Protein AF-A0A381U8P1-F1 (afdb_monomer_lite)

Radius of gyration: 13.52 Å; chains: 1; bounding box: 27×31×30 Å

Foldseek 3Di:
DLDDDVQNLVQLLCLVVDDDAAEAEDEAQQLCCVVPVDGGPDGPVRVQVVQCPRPSHRHYHYDHDNACLVVCLVVLDQEDEDEPVCVVPDHPNVVSCVVSVHHYYYDHTD

Organism: NCBI:txid408172

Sequence (110 aa):
FDNISAGHLKFLDQLKTLKGFNVVGINSDNSIDEQKGALPLLNERERALLLSAVEAVDRVVIFNELDAGSMIRRIRPQIVVKGERFLNKQLPEKKAIEETGAKLEFFLEY

Secondary structure (DSSP, 8-state):
--S--HHHHHHHHGGGGS-S--EEEEE-HHHHHHHHSS--SS-HHHHHHHHHTSTT-SEEEEE-SSSTHHHHHHH--SEEEEEGGGTTSPPTTHHHHHHHTPEEEEE---

pLDDT: mean 93.71, std 4.7, range [71.19, 97.56]

InterPro domains:
  IPR004821 Cytidyltransferase-like domain [PF01467] (1-93)
  IPR004821 Cytidyltransferase-like domain [TIGR00125] (1-59)
  IPR014729 Rossmann-like alpha/beta/alpha sandwich fold [G3DSA:3.40.50.620] (1-108)
  IPR050385 Archaeal FAD synthase [PTHR43793] (1-104)

Structure (mmCIF, N/CA/C/O backbone):
data_AF-A0A381U8P1-F1
#
_entry.id   AF-A0A381U8P1-F1
#
loop_
_atom_site.group_PDB
_atom_site.id
_atom_site.type_symbol
_atom_site.label_atom_id
_atom_site.label_alt_id
_atom_site.label_comp_id
_atom_site.label_asym_id
_atom_site.label_entity_id
_atom_site.label_seq_id
_atom_site.pdbx_PDB_ins_code
_atom_site.Cartn_x
_atom_site.Cartn_y
_atom_site.Cartn_z
_atom_site.occupancy
_atom_site.B_iso_or_equiv
_atom_site.auth_seq_id
_atom_site.auth_comp_id
_atom_site.auth_asym_id
_atom_site.auth_atom_id
_atom_site.pdbx_PDB_model_num
ATOM 1 N N . PHE A 1 1 ? 6.729 -3.322 -5.277 1.00 77.56 1 PHE A N 1
ATOM 2 C CA . PHE A 1 1 ? 6.719 -4.730 -4.825 1.00 77.56 1 PHE A CA 1
ATOM 3 C C . PHE A 1 1 ? 7.406 -5.576 -5.893 1.00 77.56 1 PHE A C 1
ATOM 5 O O . PHE A 1 1 ? 6.833 -6.530 -6.396 1.00 77.56 1 PHE A O 1
ATOM 12 N N . ASP A 1 2 ? 8.617 -5.186 -6.292 1.00 71.19 2 ASP A N 1
ATOM 13 C CA . ASP A 1 2 ? 9.210 -5.687 -7.546 1.00 71.19 2 ASP A CA 1
ATOM 14 C C . ASP A 1 2 ? 10.045 -6.941 -7.279 1.00 71.19 2 ASP A C 1
ATOM 16 O O . ASP A 1 2 ? 10.195 -7.792 -8.144 1.00 71.19 2 ASP A O 1
ATOM 20 N N . ASN A 1 3 ? 10.510 -7.072 -6.034 1.00 77.88 3 ASN A N 1
ATOM 21 C CA . ASN A 1 3 ? 11.027 -8.294 -5.448 1.00 77.88 3 ASN A CA 1
ATOM 22 C C . ASN A 1 3 ? 10.233 -8.573 -4.163 1.00 77.88 3 ASN A C 1
ATOM 24 O O . ASN A 1 3 ? 10.537 -8.018 -3.104 1.00 77.88 3 ASN A O 1
ATOM 28 N N . ILE A 1 4 ? 9.149 -9.344 -4.275 1.00 82.44 4 ILE A N 1
ATOM 29 C CA . ILE A 1 4 ? 8.324 -9.705 -3.118 1.00 82.44 4 ILE A CA 1
ATOM 30 C C . ILE A 1 4 ? 9.142 -10.630 -2.218 1.00 82.44 4 ILE A C 1
ATOM 32 O O . ILE A 1 4 ? 9.692 -11.635 -2.652 1.00 82.44 4 ILE A O 1
ATOM 36 N N . SER A 1 5 ? 9.211 -10.272 -0.942 1.00 87.94 5 SER A N 1
ATOM 37 C CA . SER A 1 5 ? 9.987 -10.970 0.080 1.00 87.94 5 SER A CA 1
ATOM 38 C C . SER A 1 5 ? 9.107 -11.241 1.294 1.00 87.94 5 SER A C 1
ATOM 40 O O . SER A 1 5 ? 8.034 -10.651 1.437 1.00 87.94 5 SER A O 1
ATOM 42 N N . ALA A 1 6 ? 9.580 -12.080 2.217 1.00 89.38 6 ALA A N 1
ATOM 43 C CA . ALA A 1 6 ? 8.880 -12.326 3.477 1.00 89.38 6 ALA A CA 1
ATOM 44 C C . ALA A 1 6 ? 8.589 -11.032 4.263 1.00 89.38 6 ALA A C 1
ATOM 46 O O . ALA A 1 6 ? 7.580 -10.963 4.959 1.00 89.38 6 ALA A O 1
ATOM 47 N N . GLY A 1 7 ? 9.427 -9.997 4.124 1.00 90.12 7 GLY A N 1
ATOM 48 C CA . GLY A 1 7 ? 9.199 -8.705 4.770 1.00 90.12 7 GLY A CA 1
ATOM 49 C C . GLY A 1 7 ? 7.952 -7.987 4.249 1.00 90.12 7 GLY A C 1
ATOM 50 O O . GLY A 1 7 ? 7.135 -7.509 5.033 1.00 90.12 7 GLY A O 1
ATOM 51 N N . HIS A 1 8 ? 7.724 -8.031 2.933 1.00 91.12 8 HIS A N 1
ATOM 52 C CA . HIS A 1 8 ? 6.501 -7.512 2.315 1.00 91.12 8 HIS A CA 1
ATOM 53 C C . HIS A 1 8 ? 5.251 -8.266 2.783 1.00 91.12 8 HIS A C 1
ATOM 55 O O . HIS A 1 8 ? 4.215 -7.649 3.017 1.00 91.12 8 HIS A O 1
ATOM 61 N N . LEU A 1 9 ? 5.347 -9.589 2.943 1.00 91.19 9 LEU A N 1
ATOM 62 C CA . LEU A 1 9 ? 4.228 -10.399 3.426 1.00 91.19 9 LEU A CA 1
ATOM 63 C C . LEU A 1 9 ? 3.891 -10.067 4.882 1.00 91.19 9 LEU A C 1
ATOM 65 O O . LEU A 1 9 ? 2.727 -9.854 5.196 1.00 91.19 9 LEU A O 1
ATOM 69 N N . LYS A 1 10 ? 4.902 -9.936 5.752 1.00 92.12 10 LYS A N 1
ATOM 70 C CA . LYS A 1 10 ? 4.712 -9.499 7.146 1.00 92.12 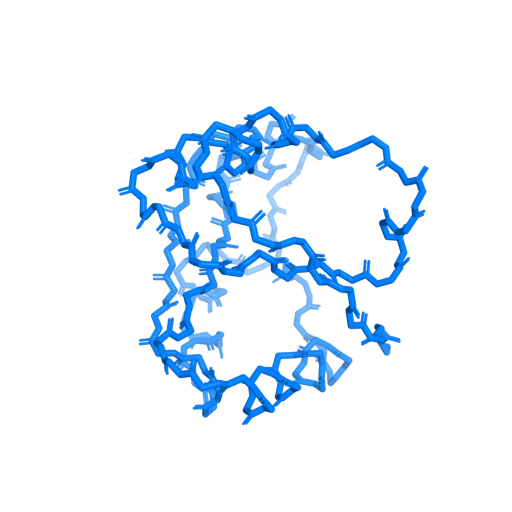10 LYS A CA 1
ATOM 71 C C . LYS A 1 10 ? 4.151 -8.081 7.242 1.00 92.12 10 LYS A C 1
ATOM 73 O O . LYS A 1 10 ? 3.336 -7.801 8.115 1.00 92.12 10 LYS A O 1
ATOM 78 N N . PHE A 1 11 ? 4.570 -7.185 6.350 1.00 94.12 11 PHE A N 1
ATOM 79 C CA . PHE A 1 11 ? 4.002 -5.843 6.257 1.00 94.12 11 PHE A CA 1
ATOM 80 C C . PHE A 1 11 ? 2.503 -5.889 5.924 1.00 94.12 11 PHE A C 1
ATOM 82 O O . PHE A 1 11 ? 1.707 -5.245 6.599 1.00 94.12 11 PHE A O 1
ATOM 89 N N . LEU A 1 12 ? 2.106 -6.683 4.927 1.00 94.50 12 LEU A N 1
ATOM 90 C CA . LEU A 1 12 ? 0.702 -6.797 4.524 1.00 94.50 12 LEU A CA 1
ATOM 91 C C . LEU A 1 12 ? -0.156 -7.561 5.533 1.00 94.50 12 LEU A C 1
ATOM 93 O O . LEU A 1 12 ? -1.315 -7.209 5.712 1.00 94.50 12 LEU A O 1
ATOM 97 N N . ASP A 1 13 ? 0.390 -8.562 6.224 1.00 94.06 13 ASP A N 1
ATOM 98 C CA . ASP A 1 13 ? -0.351 -9.334 7.231 1.00 94.06 13 ASP A CA 1
ATOM 99 C C . ASP A 1 13 ? -0.829 -8.458 8.404 1.00 94.06 13 ASP A C 1
ATOM 101 O O . ASP A 1 13 ? -1.909 -8.685 8.951 1.00 94.06 13 ASP A O 1
ATOM 105 N N . GLN A 1 14 ? -0.106 -7.372 8.714 1.00 95.44 14 GLN A N 1
ATOM 106 C CA . GLN A 1 14 ? -0.534 -6.369 9.699 1.00 95.44 14 GLN A CA 1
ATOM 107 C C . GLN A 1 14 ? -1.867 -5.695 9.330 1.00 95.44 14 GLN A C 1
ATOM 109 O O . GLN A 1 14 ? -2.558 -5.206 10.223 1.00 95.44 14 GLN A O 1
ATOM 114 N N . LEU A 1 15 ? -2.298 -5.718 8.060 1.00 95.12 15 LEU A N 1
ATOM 115 C CA . LEU A 1 15 ? -3.616 -5.210 7.655 1.00 95.12 15 LEU A CA 1
ATOM 116 C C . LEU A 1 15 ? -4.774 -5.980 8.314 1.00 95.12 15 LEU A C 1
ATOM 118 O O . LEU A 1 15 ? -5.854 -5.417 8.456 1.00 95.12 15 LEU A O 1
ATOM 122 N N . LYS A 1 16 ? -4.557 -7.213 8.803 1.00 93.75 16 LYS A N 1
ATOM 123 C CA . LYS A 1 16 ? -5.554 -7.967 9.595 1.00 93.75 16 LYS A CA 1
ATOM 124 C C . LYS A 1 16 ? -5.893 -7.309 10.934 1.00 93.75 16 LYS A C 1
ATOM 126 O O . LYS A 1 16 ? -6.906 -7.644 11.544 1.00 93.75 16 LYS A O 1
ATOM 131 N N . THR A 1 17 ? -5.049 -6.396 11.414 1.00 94.31 17 THR A N 1
ATOM 132 C CA . THR A 1 17 ? -5.333 -5.607 12.622 1.00 94.31 17 THR A CA 1
ATOM 133 C C . THR A 1 17 ? -6.376 -4.518 12.363 1.00 94.31 17 THR A C 1
ATOM 135 O O . THR A 1 17 ? -7.024 -4.046 13.300 1.00 94.31 17 THR A O 1
ATOM 138 N N . LEU A 1 18 ? -6.584 -4.157 11.093 1.00 93.06 18 LEU A N 1
ATOM 139 C CA . LEU A 1 18 ? -7.606 -3.219 10.659 1.00 93.06 18 LEU A CA 1
ATOM 140 C C . LEU A 1 18 ? -8.903 -3.965 10.352 1.00 93.06 18 LEU A C 1
ATOM 142 O O . LEU A 1 18 ? -8.912 -5.071 9.816 1.00 93.06 18 LEU A O 1
ATOM 146 N N . LYS A 1 19 ? -10.032 -3.336 10.678 1.00 91.19 19 LYS A N 1
ATOM 147 C CA . LYS A 1 19 ? -11.352 -3.830 10.279 1.00 91.19 19 LYS A CA 1
ATOM 148 C C . LYS A 1 19 ? -11.751 -3.179 8.964 1.00 91.19 19 LYS A C 1
ATOM 150 O O . LYS A 1 19 ? -11.768 -1.953 8.882 1.00 91.19 19 LYS A O 1
ATOM 155 N N . GLY A 1 20 ? -12.159 -3.976 7.985 1.00 93.12 20 GLY A N 1
ATOM 156 C CA . GLY A 1 20 ? -12.715 -3.464 6.737 1.00 93.12 20 GLY A CA 1
ATOM 157 C C . GLY A 1 20 ? -12.274 -4.269 5.528 1.00 93.12 20 GLY A C 1
ATOM 158 O O . GLY A 1 20 ? -11.986 -5.453 5.645 1.00 93.12 20 GLY A O 1
ATOM 159 N N . PHE A 1 21 ? -12.275 -3.596 4.380 1.00 96.50 21 PHE A N 1
ATOM 160 C CA . PHE A 1 21 ? -11.882 -4.147 3.091 1.00 96.50 21 PHE A CA 1
ATOM 161 C C . PHE A 1 21 ? -10.545 -3.526 2.669 1.00 96.50 21 PHE A C 1
ATOM 163 O O . PHE A 1 21 ? -10.465 -2.325 2.391 1.00 96.50 21 PHE A O 1
ATOM 170 N N . ASN A 1 22 ? -9.497 -4.337 2.648 1.00 97.25 22 ASN A N 1
ATOM 171 C CA . ASN A 1 22 ? -8.117 -3.939 2.435 1.00 97.25 22 ASN A CA 1
ATOM 172 C C . ASN A 1 22 ? -7.776 -3.919 0.941 1.00 97.25 22 ASN A C 1
ATOM 174 O O . ASN A 1 22 ? -7.758 -4.949 0.262 1.00 97.25 22 ASN A O 1
ATOM 178 N N . VAL A 1 23 ? -7.457 -2.728 0.430 1.00 97.25 23 VAL A N 1
ATOM 179 C CA . VAL A 1 23 ? -7.058 -2.521 -0.967 1.00 97.25 23 VAL A CA 1
ATOM 180 C C . VAL A 1 23 ? -5.577 -2.178 -1.047 1.00 97.25 23 VAL A C 1
ATOM 182 O O . VAL A 1 23 ? -5.131 -1.183 -0.477 1.00 97.25 23 VAL A O 1
ATOM 185 N N . VAL A 1 24 ? -4.821 -2.960 -1.814 1.00 96.50 24 VAL A N 1
ATOM 186 C CA . VAL A 1 24 ? -3.408 -2.694 -2.105 1.00 96.50 24 VAL A CA 1
ATOM 187 C C . VAL A 1 24 ? -3.285 -2.102 -3.503 1.00 96.50 24 VAL A C 1
ATOM 189 O O . VAL A 1 24 ? -3.576 -2.760 -4.499 1.00 96.50 24 VAL A O 1
ATOM 192 N N . GLY A 1 25 ? -2.837 -0.852 -3.587 1.00 96.12 25 GLY A N 1
ATOM 193 C CA . GLY A 1 25 ? -2.471 -0.230 -4.856 1.00 96.12 25 GLY A CA 1
ATOM 194 C C . GLY A 1 25 ? -1.028 -0.550 -5.236 1.00 96.12 25 GLY A C 1
ATOM 195 O O . GLY A 1 25 ? -0.129 -0.375 -4.412 1.00 96.12 25 GLY A O 1
ATOM 196 N N . ILE A 1 26 ? -0.792 -0.953 -6.483 1.00 95.62 26 ILE A N 1
ATOM 197 C CA . ILE A 1 26 ? 0.549 -1.114 -7.051 1.00 95.62 26 ILE A CA 1
ATOM 198 C C . ILE A 1 26 ? 0.703 -0.327 -8.351 1.00 95.62 26 ILE A C 1
ATOM 200 O O . ILE A 1 26 ? -0.227 -0.233 -9.147 1.00 95.62 26 ILE A O 1
ATOM 204 N N . ASN A 1 27 ? 1.905 0.197 -8.578 1.00 95.31 27 ASN A N 1
ATOM 205 C CA . ASN A 1 27 ? 2.269 0.837 -9.838 1.00 95.31 27 ASN A CA 1
ATOM 206 C C . ASN A 1 27 ? 2.240 -0.172 -10.997 1.00 95.31 27 ASN A C 1
ATOM 208 O O . ASN A 1 27 ? 2.650 -1.330 -10.826 1.00 95.31 27 ASN A O 1
ATOM 212 N N . SER A 1 28 ? 1.789 0.286 -12.163 1.00 96.75 28 SER A N 1
ATOM 213 C CA . SER A 1 28 ? 1.920 -0.403 -13.448 1.00 96.75 28 SER A CA 1
ATOM 214 C C . SER A 1 28 ? 3.386 -0.573 -13.847 1.00 96.75 28 SER A C 1
ATOM 216 O O . SER A 1 28 ? 4.277 0.063 -13.277 1.00 96.75 28 SER A O 1
ATOM 218 N N . ASP A 1 29 ? 3.646 -1.417 -14.840 1.00 96.19 29 ASP A N 1
ATOM 219 C CA . ASP A 1 29 ? 5.010 -1.589 -15.358 1.00 96.19 29 ASP A CA 1
ATOM 220 C C . ASP A 1 29 ? 5.538 -0.299 -15.997 1.00 96.19 29 ASP A C 1
ATOM 222 O O . ASP A 1 29 ? 6.671 0.093 -15.729 1.00 96.19 29 ASP A O 1
ATOM 226 N N . ASN A 1 30 ? 4.682 0.422 -16.729 1.00 95.88 30 ASN A N 1
ATOM 227 C CA . ASN A 1 30 ? 5.020 1.726 -17.306 1.00 95.88 30 ASN A CA 1
ATOM 228 C C . ASN A 1 30 ? 5.356 2.760 -16.222 1.00 95.88 30 ASN A C 1
ATOM 230 O O . ASN A 1 30 ? 6.343 3.475 -16.338 1.00 95.88 30 ASN A O 1
ATOM 234 N N . SER A 1 31 ? 4.566 2.818 -15.144 1.00 94.81 31 SER A N 1
ATOM 235 C CA . SER A 1 31 ? 4.802 3.744 -14.029 1.00 94.81 31 SER A CA 1
ATOM 236 C C . SER A 1 31 ? 6.135 3.452 -13.329 1.00 94.81 31 SER A C 1
ATOM 238 O O . SER A 1 31 ? 6.859 4.372 -12.956 1.00 94.81 31 SER A O 1
ATOM 240 N N . ILE A 1 32 ? 6.496 2.171 -13.180 1.00 93.69 32 ILE A N 1
ATOM 241 C CA . ILE A 1 32 ? 7.790 1.773 -12.611 1.00 93.69 32 ILE A CA 1
ATOM 242 C C . ILE A 1 32 ? 8.941 2.147 -13.545 1.00 93.69 32 ILE A C 1
ATOM 244 O O . ILE A 1 32 ? 9.945 2.674 -13.062 1.00 93.69 32 ILE A O 1
ATOM 248 N N . ASP A 1 33 ? 8.799 1.910 -14.849 1.00 94.44 33 ASP A N 1
ATOM 249 C CA . ASP A 1 33 ? 9.818 2.260 -15.839 1.00 94.44 33 ASP A CA 1
ATOM 250 C C . ASP A 1 33 ? 10.051 3.776 -15.890 1.00 94.44 33 ASP A C 1
ATOM 252 O O . ASP A 1 33 ? 11.190 4.227 -15.809 1.00 94.44 33 ASP A O 1
ATOM 256 N N . GLU A 1 34 ? 8.988 4.584 -15.873 1.00 94.25 34 GLU A N 1
ATOM 257 C CA . GLU A 1 34 ? 9.093 6.047 -15.790 1.00 94.25 34 GLU A CA 1
ATOM 258 C C . GLU A 1 34 ? 9.794 6.518 -14.502 1.00 94.25 34 GLU A C 1
ATOM 260 O O . GLU A 1 34 ? 10.570 7.474 -14.528 1.00 94.25 34 GLU A O 1
ATOM 265 N N . GLN A 1 35 ? 9.546 5.857 -13.366 1.00 89.50 35 GLN A N 1
ATOM 266 C CA . GLN A 1 35 ? 10.129 6.240 -12.074 1.00 89.50 35 GLN A CA 1
ATOM 267 C C . GLN A 1 35 ? 11.574 5.771 -11.879 1.00 89.50 35 GLN A C 1
ATOM 269 O O . GLN A 1 35 ? 12.345 6.439 -11.188 1.00 89.50 35 GLN A O 1
ATOM 274 N N . LYS A 1 36 ? 11.927 4.593 -12.402 1.00 89.69 36 LYS A N 1
ATOM 275 C CA . LYS A 1 36 ? 13.198 3.910 -12.104 1.00 89.69 36 LYS A CA 1
ATOM 276 C C . LYS A 1 36 ? 14.111 3.749 -13.316 1.00 89.69 36 LYS A C 1
ATOM 278 O O . LYS A 1 36 ? 15.269 3.385 -13.130 1.00 89.69 36 LYS A O 1
ATOM 283 N N . GLY A 1 37 ? 13.614 4.010 -14.524 1.00 93.69 37 GLY A N 1
ATOM 284 C CA . GLY A 1 37 ? 14.326 3.808 -15.788 1.00 93.69 37 GLY A CA 1
ATOM 285 C C . GLY A 1 37 ? 14.557 2.339 -16.148 1.00 93.69 37 GLY A C 1
ATOM 286 O O . GLY A 1 37 ? 15.463 2.046 -16.927 1.00 93.69 37 GLY A O 1
ATOM 287 N N . ALA A 1 38 ? 13.822 1.419 -15.518 1.00 94.00 38 ALA A N 1
ATOM 288 C CA . ALA A 1 38 ? 13.883 -0.006 -15.804 1.00 94.00 38 ALA A CA 1
ATOM 289 C C . ALA A 1 38 ? 12.583 -0.709 -15.393 1.00 94.00 38 ALA A C 1
ATOM 291 O O . ALA A 1 38 ? 12.010 -0.422 -14.336 1.00 94.00 38 ALA A O 1
ATOM 292 N N . LEU A 1 39 ? 12.182 -1.701 -16.192 1.00 93.38 39 LEU A N 1
ATOM 293 C CA . LEU A 1 39 ? 11.054 -2.580 -15.894 1.00 93.38 39 LEU A CA 1
ATOM 294 C C . LEU A 1 39 ? 11.283 -3.401 -14.609 1.00 93.38 39 LEU A C 1
ATOM 296 O O . LEU A 1 39 ? 12.418 -3.780 -14.297 1.00 93.38 39 LEU A O 1
ATOM 300 N N . PRO A 1 40 ? 10.210 -3.723 -13.863 1.00 92.62 40 PRO A N 1
ATOM 301 C CA . PRO A 1 40 ? 10.301 -4.619 -12.716 1.00 92.62 40 PRO A CA 1
ATOM 302 C C . PRO A 1 40 ? 10.632 -6.058 -13.149 1.00 92.62 40 PRO A C 1
ATOM 304 O O . PRO A 1 40 ? 10.370 -6.463 -14.278 1.00 92.62 40 PRO A O 1
ATOM 307 N N . LEU A 1 41 ? 11.162 -6.859 -12.216 1.00 92.88 41 LEU A N 1
ATOM 308 C CA . LEU A 1 41 ? 11.450 -8.285 -12.453 1.00 92.88 41 LEU A CA 1
ATOM 309 C C . LEU A 1 41 ? 10.185 -9.109 -12.722 1.00 92.88 41 LEU A C 1
ATOM 311 O O . LEU A 1 41 ? 10.209 -10.023 -13.538 1.00 92.88 41 LEU A O 1
ATOM 315 N N . LEU A 1 42 ? 9.110 -8.792 -12.001 1.00 94.75 42 LEU A N 1
ATOM 316 C CA . LEU A 1 42 ? 7.783 -9.364 -12.190 1.00 94.75 42 LEU A CA 1
ATOM 317 C C . LEU A 1 42 ? 6.870 -8.291 -12.771 1.00 94.75 42 LEU A C 1
ATOM 319 O O . LEU A 1 42 ? 6.817 -7.174 -12.240 1.00 94.75 42 LEU A O 1
ATOM 323 N N . ASN A 1 43 ? 6.124 -8.642 -13.814 1.00 95.69 43 ASN A N 1
ATOM 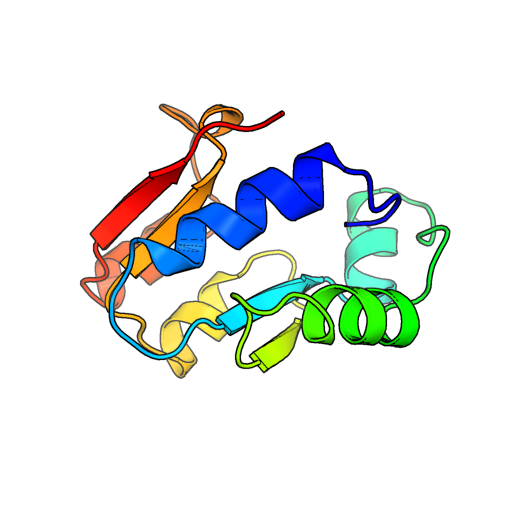324 C CA . ASN A 1 43 ? 5.180 -7.719 -14.432 1.00 95.69 43 ASN A CA 1
ATOM 325 C C . ASN A 1 43 ? 4.022 -7.385 -13.477 1.00 95.69 43 ASN A C 1
ATOM 327 O O . ASN A 1 43 ? 3.803 -8.032 -12.447 1.00 95.69 43 ASN A O 1
ATOM 331 N N . GLU A 1 44 ? 3.255 -6.353 -13.802 1.00 97.06 44 GLU A N 1
ATOM 332 C CA . GLU A 1 44 ? 2.193 -5.827 -12.944 1.00 97.06 44 GLU A CA 1
ATOM 333 C C . GLU A 1 44 ? 1.127 -6.863 -12.582 1.00 97.06 44 GLU A C 1
ATOM 335 O O . GLU A 1 44 ? 0.624 -6.859 -11.456 1.00 97.06 44 GLU A O 1
ATOM 340 N N . ARG A 1 45 ? 0.824 -7.795 -13.493 1.00 97.06 45 ARG A N 1
ATOM 341 C CA . ARG A 1 45 ? -0.164 -8.856 -13.266 1.00 97.06 45 ARG A CA 1
ATOM 342 C C . ARG A 1 45 ? 0.384 -9.945 -12.356 1.00 97.06 45 ARG A C 1
ATOM 344 O O . ARG A 1 45 ? -0.344 -10.420 -11.491 1.00 97.06 45 ARG A O 1
ATOM 351 N N . GLU A 1 46 ? 1.652 -10.310 -12.511 1.00 96.19 46 GLU A N 1
ATOM 352 C CA . GLU A 1 46 ? 2.340 -11.261 -11.630 1.00 96.19 46 GLU A CA 1
ATOM 353 C C . GLU A 1 46 ? 2.455 -10.707 -10.209 1.00 96.19 46 GLU A C 1
ATOM 355 O O . GLU A 1 46 ? 2.095 -11.383 -9.244 1.00 96.19 46 GLU A O 1
ATOM 360 N N . ARG A 1 47 ? 2.876 -9.442 -10.075 1.00 96.06 47 ARG A N 1
ATOM 361 C CA . ARG A 1 47 ? 2.909 -8.746 -8.783 1.00 96.06 47 ARG A CA 1
ATOM 362 C C . ARG A 1 47 ? 1.519 -8.693 -8.160 1.00 96.06 47 ARG A C 1
ATOM 364 O O . ARG A 1 47 ? 1.378 -9.005 -6.980 1.00 96.06 47 ARG A O 1
ATOM 371 N N . ALA A 1 48 ? 0.489 -8.345 -8.934 1.00 96.56 48 ALA A N 1
ATOM 372 C CA . ALA A 1 48 ? -0.881 -8.315 -8.435 1.00 96.56 48 ALA A CA 1
ATOM 373 C C . ALA A 1 48 ? -1.369 -9.692 -7.975 1.00 96.56 48 ALA A C 1
ATOM 375 O O . ALA A 1 48 ? -1.966 -9.792 -6.905 1.00 96.56 48 ALA A O 1
ATOM 376 N N . LEU A 1 49 ? -1.079 -10.746 -8.741 1.00 96.12 49 LEU A N 1
ATOM 377 C CA . LEU A 1 49 ? -1.458 -12.114 -8.400 1.00 96.12 49 LEU A CA 1
ATOM 378 C C . LEU A 1 49 ? -0.830 -12.548 -7.071 1.00 96.12 49 LEU A C 1
ATOM 380 O O . LEU A 1 49 ? -1.539 -13.020 -6.186 1.00 96.12 49 LEU A O 1
ATOM 384 N N . LEU A 1 50 ? 0.474 -12.323 -6.896 1.00 94.81 50 LEU A N 1
ATOM 385 C CA . LEU A 1 50 ? 1.178 -12.672 -5.660 1.00 94.81 50 LEU A CA 1
ATOM 386 C C . LEU A 1 50 ? 0.617 -11.929 -4.444 1.00 94.81 50 LEU A C 1
ATOM 388 O O . LEU A 1 50 ? 0.419 -12.532 -3.392 1.00 94.81 50 LEU A O 1
ATOM 392 N N . LEU A 1 51 ? 0.323 -10.635 -4.584 1.00 95.56 51 LEU A N 1
ATOM 393 C CA . LEU A 1 51 ? -0.243 -9.839 -3.494 1.00 95.56 51 LEU A CA 1
ATOM 394 C C . LEU A 1 51 ? -1.698 -10.220 -3.195 1.00 95.56 51 LEU A C 1
ATOM 396 O O . LEU A 1 51 ? -2.096 -10.193 -2.037 1.00 95.56 51 LEU A O 1
ATOM 400 N N . SER A 1 52 ? -2.471 -10.625 -4.206 1.00 95.31 52 SER A N 1
ATOM 401 C CA . SER A 1 52 ? -3.848 -11.106 -4.027 1.00 95.31 52 SER A CA 1
ATOM 402 C C . SER A 1 52 ? -3.942 -12.452 -3.303 1.00 95.31 52 SER A C 1
ATOM 404 O O . SER A 1 52 ? -5.005 -12.801 -2.804 1.00 95.31 52 SER A O 1
ATOM 406 N N . ALA A 1 53 ? -2.841 -13.206 -3.234 1.00 94.81 53 ALA A N 1
ATOM 407 C CA . ALA A 1 53 ? -2.770 -14.454 -2.480 1.00 94.81 53 ALA A CA 1
ATOM 408 C C . ALA A 1 53 ? -2.510 -14.228 -0.979 1.00 94.81 53 ALA A C 1
ATOM 410 O O . ALA A 1 53 ? -2.559 -15.175 -0.194 1.00 94.81 53 ALA A O 1
ATOM 411 N N . VAL A 1 54 ? -2.209 -12.992 -0.568 1.00 94.50 54 VAL A N 1
ATOM 412 C CA . VAL A 1 54 ? -2.032 -12.648 0.842 1.00 94.50 54 VAL A CA 1
ATOM 413 C C . VAL A 1 54 ? -3.404 -12.547 1.491 1.00 94.50 54 VAL A C 1
ATOM 415 O O . VAL A 1 54 ? -4.211 -11.715 1.101 1.00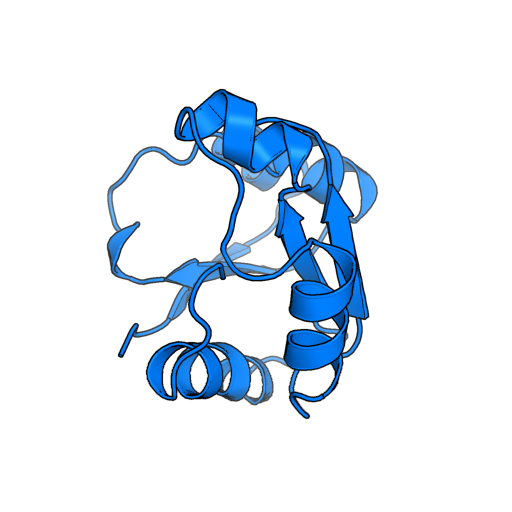 94.50 54 VAL A O 1
ATOM 418 N N . GLU A 1 55 ? -3.645 -13.355 2.522 1.00 94.25 55 GLU A N 1
ATOM 419 C CA . GLU A 1 55 ? -4.946 -13.449 3.204 1.00 94.25 55 GLU A CA 1
ATOM 420 C C . GLU A 1 55 ? -5.488 -12.094 3.688 1.00 94.25 55 GLU A C 1
ATOM 422 O O . GLU A 1 55 ? -6.691 -11.874 3.711 1.00 94.25 55 GLU A O 1
ATOM 427 N N . ALA A 1 56 ? -4.601 -11.169 4.061 1.00 95.88 56 ALA A N 1
ATOM 428 C CA . ALA A 1 56 ? -4.967 -9.837 4.533 1.00 95.88 56 ALA A CA 1
ATOM 429 C C . ALA A 1 56 ? -5.409 -8.861 3.420 1.00 95.88 56 ALA A C 1
ATOM 431 O O . ALA A 1 56 ? -5.798 -7.735 3.731 1.00 95.88 56 ALA A O 1
ATOM 432 N N . VAL A 1 57 ? -5.286 -9.242 2.143 1.00 97.00 57 VAL A N 1
ATOM 433 C CA . VAL A 1 57 ? -5.515 -8.384 0.973 1.00 97.00 57 VAL A CA 1
ATOM 434 C C . VAL A 1 57 ? -6.790 -8.811 0.251 1.00 97.00 57 VAL A C 1
ATOM 436 O O . VAL A 1 57 ? -6.824 -9.846 -0.406 1.00 97.00 57 VAL A O 1
ATOM 439 N N . ASP A 1 58 ? -7.821 -7.969 0.288 1.00 97.19 58 ASP A N 1
ATOM 440 C CA . ASP A 1 58 ? -9.097 -8.262 -0.376 1.00 97.19 58 ASP A CA 1
ATOM 441 C C . ASP A 1 58 ? -9.087 -7.898 -1.868 1.00 97.19 58 ASP A C 1
ATOM 443 O O . ASP A 1 58 ? -9.777 -8.504 -2.697 1.00 97.19 58 ASP A O 1
ATOM 447 N N . ARG A 1 59 ? -8.318 -6.869 -2.245 1.00 97.12 59 ARG A N 1
ATOM 448 C CA . ARG A 1 59 ? -8.208 -6.418 -3.636 1.00 97.12 59 ARG A CA 1
ATOM 449 C C . ARG A 1 59 ? -6.855 -5.787 -3.914 1.00 97.12 59 ARG A C 1
ATOM 451 O O . ARG A 1 59 ? -6.377 -4.945 -3.161 1.00 97.12 59 ARG A O 1
ATOM 458 N N . VAL A 1 60 ? -6.302 -6.118 -5.076 1.00 97.56 60 VAL A N 1
ATOM 459 C CA . VAL A 1 60 ? -5.169 -5.399 -5.658 1.00 97.56 60 VAL A CA 1
ATOM 460 C C . VAL A 1 60 ? -5.654 -4.512 -6.800 1.00 97.56 60 VAL A C 1
ATOM 462 O O . VAL A 1 60 ? -6.449 -4.948 -7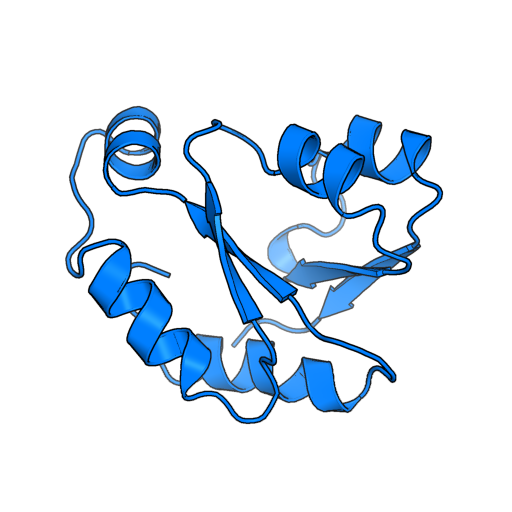.635 1.00 97.56 60 VAL A O 1
ATOM 465 N N . VAL A 1 61 ? -5.185 -3.268 -6.831 1.00 97.00 61 VAL A N 1
ATOM 466 C CA . VAL A 1 61 ? -5.463 -2.296 -7.894 1.00 97.00 61 VAL A CA 1
ATOM 467 C C . VAL A 1 61 ? -4.145 -1.890 -8.534 1.00 97.00 61 VAL A C 1
ATOM 469 O O . VAL A 1 61 ? -3.214 -1.492 -7.840 1.00 97.00 61 VAL A O 1
ATOM 472 N N . ILE A 1 62 ? -4.077 -1.976 -9.859 1.00 97.00 62 ILE A N 1
ATOM 473 C CA . ILE A 1 62 ? -2.940 -1.479 -10.635 1.00 97.00 62 ILE A CA 1
ATOM 474 C C . ILE A 1 62 ? -3.275 -0.056 -11.079 1.00 97.00 62 ILE A C 1
ATOM 476 O O . ILE A 1 62 ? -4.362 0.181 -11.610 1.00 97.00 62 ILE A O 1
ATOM 480 N N . PHE A 1 63 ? -2.366 0.887 -10.849 1.00 96.06 63 PHE A N 1
ATOM 481 C CA . PHE A 1 63 ? -2.518 2.279 -11.269 1.00 96.06 63 PHE A CA 1
ATOM 482 C C . PHE A 1 63 ? -1.286 2.745 -12.049 1.00 96.06 63 PHE A C 1
ATOM 484 O O . PHE A 1 63 ? -0.180 2.257 -11.822 1.00 96.06 63 PHE A O 1
ATOM 491 N N . ASN A 1 64 ? -1.487 3.660 -12.997 1.00 95.81 64 ASN A N 1
ATOM 492 C CA . ASN A 1 64 ? -0.434 4.108 -13.916 1.00 95.81 64 ASN A CA 1
ATOM 493 C C . ASN A 1 64 ? 0.158 5.466 -13.525 1.00 95.81 64 ASN A C 1
ATOM 495 O O . ASN A 1 64 ? 1.205 5.862 -14.021 1.00 95.81 64 ASN A O 1
ATOM 499 N N . GLU A 1 65 ? -0.528 6.200 -12.658 1.00 94.00 65 GLU A N 1
ATOM 500 C CA . GLU A 1 65 ? -0.107 7.501 -12.171 1.00 94.00 65 GLU A CA 1
ATOM 501 C C . GLU A 1 65 ? 1.185 7.416 -11.338 1.00 94.00 65 GLU A C 1
ATOM 503 O O . GLU A 1 65 ? 1.486 6.401 -10.710 1.00 94.00 65 GLU A O 1
ATOM 508 N N . LEU A 1 66 ? 1.951 8.512 -11.305 1.00 87.62 66 LEU A N 1
ATOM 509 C CA . LEU A 1 66 ? 3.203 8.598 -10.538 1.00 87.62 66 LEU A CA 1
ATOM 510 C C . LEU A 1 66 ? 2.979 8.561 -9.019 1.00 87.62 66 LEU A C 1
ATOM 512 O O . LEU A 1 66 ? 3.890 8.220 -8.264 1.00 87.62 66 LEU A O 1
ATOM 516 N N . ASP A 1 67 ? 1.773 8.893 -8.565 1.00 92.12 67 ASP A N 1
ATOM 517 C CA . ASP A 1 67 ? 1.368 8.815 -7.169 1.00 92.12 67 ASP A CA 1
ATOM 518 C C . ASP A 1 67 ? -0.032 8.212 -7.012 1.00 92.12 67 ASP A C 1
ATOM 520 O O . ASP A 1 67 ? -0.843 8.171 -7.938 1.00 92.12 67 ASP A O 1
ATOM 524 N N . ALA A 1 68 ? -0.329 7.751 -5.797 1.00 94.38 68 ALA A N 1
ATOM 525 C CA . ALA A 1 68 ? -1.595 7.105 -5.469 1.00 94.38 68 ALA A CA 1
ATOM 526 C C . ALA A 1 68 ? -2.772 8.091 -5.296 1.00 94.38 68 ALA A C 1
ATOM 528 O O . ALA A 1 68 ? -3.877 7.678 -4.940 1.00 94.38 68 ALA A O 1
ATOM 529 N N . GLY A 1 69 ? -2.583 9.394 -5.509 1.00 96.50 69 GLY A N 1
ATOM 530 C CA . GLY A 1 69 ? -3.549 10.434 -5.173 1.00 96.50 69 GLY A CA 1
ATOM 531 C C . GLY A 1 69 ? -4.852 10.351 -5.966 1.00 96.50 69 GLY A C 1
ATOM 532 O O . GLY A 1 69 ? -5.929 10.523 -5.393 1.00 96.50 69 GLY A O 1
ATOM 533 N N . SER A 1 70 ? -4.789 10.039 -7.263 1.00 95.38 70 SER A N 1
ATOM 534 C CA . SER A 1 70 ? -5.989 9.794 -8.083 1.00 95.38 70 SER A CA 1
ATOM 535 C C . SER A 1 70 ? -6.788 8.595 -7.571 1.00 95.38 70 SER A C 1
ATOM 537 O O . SER A 1 70 ? -8.013 8.664 -7.451 1.00 95.38 70 SER A O 1
ATOM 539 N N . MET A 1 71 ? -6.095 7.514 -7.210 1.00 95.31 71 MET A N 1
ATOM 540 C CA . MET A 1 71 ? -6.706 6.308 -6.657 1.00 95.31 71 MET A CA 1
ATOM 541 C C . MET A 1 71 ? -7.351 6.589 -5.294 1.00 95.31 71 MET A C 1
ATOM 543 O O . MET A 1 71 ? -8.507 6.230 -5.084 1.00 95.31 71 MET A O 1
ATOM 547 N N . ILE A 1 72 ? -6.658 7.298 -4.398 1.00 97.19 72 ILE A N 1
ATOM 548 C CA . ILE A 1 72 ? -7.181 7.686 -3.080 1.00 97.19 72 ILE A CA 1
ATOM 549 C C . ILE A 1 72 ? -8.439 8.544 -3.228 1.00 97.19 72 ILE A C 1
ATOM 551 O O . ILE A 1 72 ? -9.444 8.257 -2.582 1.00 97.19 72 ILE A O 1
ATOM 555 N N . ARG A 1 73 ? -8.443 9.536 -4.128 1.00 96.69 73 ARG A N 1
ATOM 556 C CA . ARG A 1 73 ? -9.628 10.376 -4.387 1.00 96.69 73 ARG A CA 1
ATOM 557 C C . ARG A 1 73 ? -10.833 9.583 -4.896 1.00 96.69 73 ARG A C 1
ATOM 559 O O . ARG A 1 73 ? -11.963 9.934 -4.562 1.00 96.69 73 ARG A O 1
ATOM 566 N N . ARG A 1 74 ? -10.606 8.528 -5.685 1.00 95.94 74 ARG A N 1
ATOM 567 C CA . ARG A 1 74 ? -11.668 7.661 -6.225 1.00 95.94 74 ARG A CA 1
ATOM 568 C C . ARG A 1 74 ? -12.191 6.662 -5.195 1.00 95.94 74 ARG A C 1
ATOM 570 O O . ARG A 1 74 ? -13.399 6.508 -5.074 1.00 95.94 74 ARG A O 1
ATOM 577 N N . ILE A 1 75 ? -11.293 5.998 -4.467 1.00 95.38 75 ILE A N 1
ATOM 578 C CA . ILE A 1 75 ? -11.643 4.972 -3.473 1.00 95.38 75 ILE A CA 1
ATOM 579 C C . ILE A 1 75 ? -12.203 5.608 -2.195 1.00 95.38 75 ILE A C 1
ATOM 581 O O . ILE A 1 75 ? -13.071 5.022 -1.558 1.00 95.38 75 ILE A O 1
ATOM 585 N N . ARG A 1 76 ? -11.729 6.809 -1.834 1.00 96.69 76 ARG A N 1
ATOM 586 C CA . ARG A 1 76 ? -12.050 7.516 -0.583 1.00 96.69 76 ARG A CA 1
ATOM 587 C C . ARG A 1 76 ? -11.886 6.612 0.654 1.00 96.69 76 ARG A C 1
ATOM 589 O O . ARG A 1 76 ? -12.857 6.386 1.378 1.00 96.69 76 ARG A O 1
ATOM 596 N N . PRO A 1 77 ? -10.681 6.060 0.887 1.00 97.00 77 PRO A N 1
ATOM 597 C CA . PRO A 1 77 ? -10.454 5.142 1.997 1.00 97.00 77 PRO A CA 1
ATOM 598 C C . PRO A 1 77 ? -10.626 5.845 3.349 1.00 97.00 77 PRO A C 1
A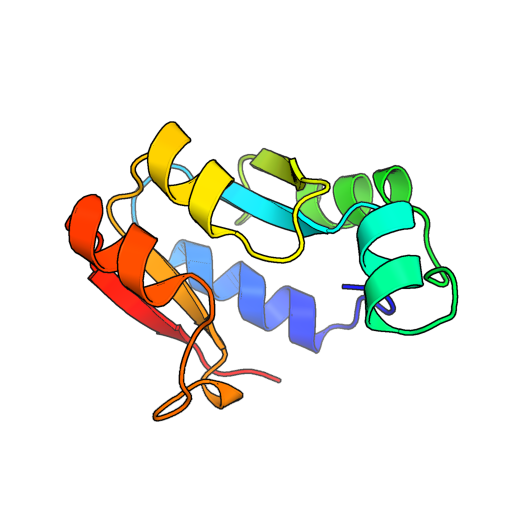TOM 600 O O . PRO A 1 77 ? -10.401 7.045 3.471 1.00 97.00 77 PRO A O 1
ATOM 603 N N . GLN A 1 78 ? -10.976 5.085 4.388 1.00 97.50 78 GLN A N 1
ATOM 604 C CA . GLN A 1 78 ? -10.986 5.606 5.762 1.00 97.50 78 GLN A CA 1
ATOM 605 C C . GLN A 1 78 ? -9.576 5.685 6.358 1.00 97.50 78 GLN A C 1
ATOM 607 O O . GLN A 1 78 ? -9.291 6.577 7.156 1.00 97.50 78 GLN A O 1
ATOM 612 N N . ILE A 1 79 ? -8.708 4.747 5.971 1.00 97.25 79 ILE A N 1
ATOM 613 C CA . ILE A 1 79 ? -7.330 4.628 6.441 1.00 97.25 79 ILE A CA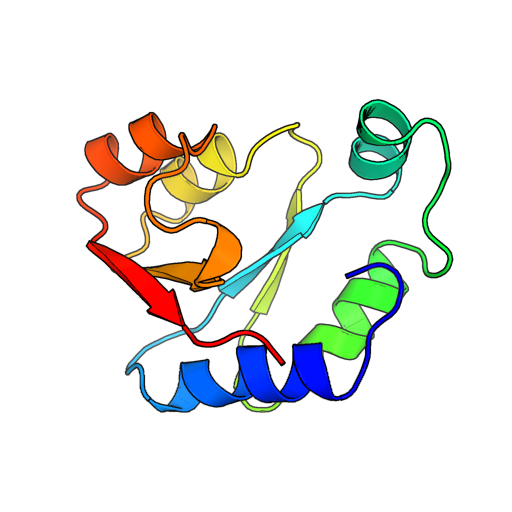 1
ATOM 614 C C . ILE A 1 79 ? -6.425 4.420 5.225 1.00 97.25 79 ILE A C 1
ATOM 616 O O . ILE A 1 79 ? -6.721 3.603 4.354 1.00 97.25 79 ILE A O 1
ATOM 620 N N . VAL A 1 80 ? -5.320 5.157 5.170 1.00 97.25 80 VAL A N 1
ATOM 621 C CA . VAL A 1 80 ? -4.200 4.919 4.259 1.00 97.25 80 VAL A CA 1
ATOM 622 C C . VAL A 1 80 ? -3.026 4.439 5.094 1.00 97.25 80 VAL A C 1
ATOM 624 O O . VAL A 1 80 ? -2.608 5.124 6.023 1.00 97.25 80 VAL A O 1
ATOM 627 N N . VAL A 1 81 ? -2.490 3.269 4.755 1.00 96.19 81 VAL A N 1
ATOM 628 C CA . VAL A 1 81 ? -1.352 2.667 5.456 1.00 96.19 81 VAL A CA 1
ATOM 629 C C . VAL A 1 81 ? -0.075 2.886 4.653 1.00 96.19 81 VAL A C 1
ATOM 631 O O . VAL A 1 81 ? -0.043 2.682 3.435 1.00 96.19 81 VAL A O 1
ATOM 634 N N . LYS A 1 82 ? 0.999 3.280 5.337 1.00 94.81 82 LYS A N 1
ATOM 635 C CA . LYS A 1 82 ? 2.360 3.345 4.793 1.00 94.81 82 LYS A CA 1
ATOM 636 C C . LYS A 1 82 ? 3.341 2.602 5.694 1.00 94.81 82 LYS A C 1
ATOM 638 O O . LYS A 1 82 ? 3.056 2.325 6.850 1.00 94.81 82 LYS A O 1
ATOM 643 N N . GLY A 1 83 ? 4.509 2.276 5.155 1.00 93.25 83 GLY A N 1
ATOM 644 C CA . GLY A 1 83 ? 5.621 1.784 5.964 1.00 93.25 83 GLY A CA 1
ATOM 645 C C . GLY A 1 83 ? 6.236 2.892 6.817 1.00 93.25 83 GLY A C 1
ATOM 646 O O . GLY A 1 83 ? 6.287 4.048 6.388 1.00 93.25 83 GLY A O 1
ATOM 647 N N . GLU A 1 84 ? 6.744 2.550 7.996 1.00 92.25 84 GLU A N 1
ATOM 648 C CA . GLU A 1 84 ? 7.407 3.486 8.913 1.00 92.25 84 GLU A CA 1
ATOM 649 C C . GLU A 1 84 ? 8.585 4.243 8.287 1.00 92.25 84 GLU A C 1
ATOM 651 O O . GLU A 1 84 ? 8.870 5.366 8.702 1.00 92.25 84 GLU A O 1
ATOM 656 N N . ARG A 1 85 ? 9.227 3.739 7.221 1.00 90.38 85 ARG A N 1
ATOM 657 C CA . ARG A 1 85 ? 10.260 4.516 6.507 1.00 90.38 85 ARG A CA 1
ATOM 658 C C . ARG A 1 85 ? 9.749 5.826 5.908 1.00 90.38 85 ARG A C 1
ATOM 660 O O . ARG A 1 85 ? 10.565 6.642 5.470 1.00 90.38 85 ARG A O 1
ATOM 667 N N . PHE A 1 86 ? 8.432 5.991 5.788 1.00 90.25 86 PHE A N 1
ATOM 668 C CA . PHE A 1 86 ? 7.778 7.213 5.325 1.00 90.25 86 PHE A CA 1
ATOM 669 C C . PHE A 1 86 ? 7.360 8.142 6.464 1.00 90.25 86 PHE A C 1
ATOM 671 O O . PHE A 1 86 ? 6.854 9.234 6.196 1.00 90.25 86 PHE A O 1
ATOM 678 N N . LEU A 1 87 ? 7.599 7.753 7.716 1.00 90.38 87 LEU A N 1
ATOM 679 C CA . LEU A 1 87 ? 7.394 8.626 8.858 1.00 90.38 87 LEU A CA 1
ATOM 680 C C . LEU A 1 87 ? 8.206 9.913 8.660 1.00 90.38 87 LEU A C 1
ATOM 682 O O . LEU A 1 87 ? 9.377 9.879 8.280 1.00 90.38 87 LEU A O 1
ATOM 686 N N . ASN A 1 88 ? 7.560 11.058 8.879 1.00 89.69 88 ASN A N 1
ATOM 687 C CA . ASN A 1 88 ? 8.132 12.397 8.694 1.00 89.69 88 ASN A CA 1
ATOM 688 C C . ASN A 1 88 ? 8.600 12.731 7.263 1.00 89.69 88 ASN A C 1
ATOM 690 O O . ASN A 1 88 ? 9.251 13.757 7.062 1.00 89.69 88 ASN A O 1
ATOM 694 N N . LYS A 1 89 ? 8.262 11.915 6.257 1.00 92.00 89 LYS A N 1
ATOM 695 C CA . LYS A 1 89 ? 8.528 12.230 4.848 1.00 92.00 89 LYS A CA 1
ATOM 696 C C . LYS A 1 89 ? 7.329 12.909 4.201 1.00 92.00 89 LYS A C 1
ATOM 698 O O . LYS A 1 89 ? 6.176 12.672 4.560 1.00 92.00 89 LYS A O 1
ATOM 703 N N . GLN A 1 90 ? 7.606 13.743 3.202 1.00 90.69 90 GLN A N 1
ATOM 704 C CA . GLN A 1 90 ? 6.557 14.287 2.355 1.00 90.69 90 GLN A CA 1
ATOM 705 C C . GLN A 1 90 ? 6.058 13.189 1.411 1.00 90.69 90 GLN A C 1
ATOM 707 O O . GLN A 1 90 ? 6.814 12.679 0.587 1.00 90.69 90 GLN A O 1
ATOM 712 N N . LEU A 1 91 ? 4.786 12.820 1.556 1.00 93.12 91 LEU A N 1
ATOM 713 C CA . LEU A 1 91 ? 4.118 11.890 0.651 1.00 93.12 91 LEU A CA 1
ATOM 714 C C . LEU A 1 91 ? 3.579 12.656 -0.568 1.00 93.12 91 LEU A C 1
ATOM 716 O O . LEU A 1 91 ? 2.863 13.644 -0.364 1.00 93.12 91 LEU A O 1
ATOM 720 N N . PRO A 1 92 ? 3.859 12.218 -1.808 1.00 92.31 92 PRO A N 1
ATOM 721 C CA . PRO A 1 92 ? 3.264 12.799 -3.016 1.00 92.31 92 PRO A CA 1
ATOM 722 C C . PRO A 1 92 ? 1.729 12.877 -2.955 1.00 92.31 92 PRO A C 1
ATOM 724 O O . PRO A 1 92 ? 1.120 13.887 -3.300 1.00 92.31 92 PRO A O 1
ATOM 727 N N . GLU A 1 93 ? 1.098 11.844 -2.406 1.00 94.50 93 GLU A N 1
ATOM 728 C CA . GLU A 1 93 ? -0.351 11.714 -2.278 1.00 94.50 93 GLU A CA 1
ATOM 729 C C . GLU A 1 93 ? -0.945 12.411 -1.040 1.00 94.50 93 GLU A C 1
ATOM 731 O O . GLU A 1 93 ? -2.153 12.319 -0.810 1.00 94.50 93 GLU A O 1
ATOM 736 N N . LYS A 1 94 ? -0.140 13.126 -0.237 1.00 95.19 94 LYS A N 1
ATOM 737 C CA . LYS A 1 94 ? -0.579 13.750 1.028 1.00 95.19 94 LYS A CA 1
ATOM 738 C C . LYS A 1 94 ? -1.846 14.590 0.860 1.00 95.19 94 LYS A C 1
ATOM 740 O O . LYS A 1 94 ? -2.792 14.444 1.628 1.00 95.19 94 LYS A O 1
ATOM 745 N N . LYS A 1 95 ? -1.894 15.410 -0.193 1.00 96.12 95 LYS A N 1
ATOM 746 C CA . LYS A 1 95 ? -3.051 16.264 -0.490 1.00 96.12 95 LYS A CA 1
ATOM 747 C C . LYS A 1 95 ? -4.331 15.447 -0.723 1.00 96.12 95 LYS A C 1
ATOM 749 O O . LYS A 1 95 ? -5.402 15.845 -0.286 1.00 96.12 95 LYS A O 1
ATOM 754 N N . ALA A 1 96 ? -4.233 14.293 -1.384 1.00 97.38 96 ALA A N 1
ATOM 755 C CA . ALA A 1 96 ? -5.385 13.424 -1.626 1.00 97.38 96 ALA A CA 1
ATOM 756 C C . ALA A 1 96 ? -5.900 12.764 -0.335 1.00 97.38 96 ALA A C 1
ATOM 758 O O . ALA A 1 96 ? -7.108 12.609 -0.155 1.00 97.38 96 ALA A O 1
ATOM 759 N N . ILE A 1 97 ? -4.991 12.396 0.573 1.00 97.06 97 ILE A N 1
ATOM 760 C CA . ILE A 1 97 ? -5.336 11.856 1.897 1.00 97.06 97 ILE A CA 1
ATOM 761 C C . ILE A 1 97 ? -6.117 12.909 2.696 1.00 97.06 97 ILE A C 1
ATOM 763 O O . ILE A 1 97 ? -7.198 12.619 3.204 1.00 97.06 97 ILE A O 1
ATOM 767 N N . GLU A 1 98 ? -5.625 14.150 2.725 1.00 96.44 98 GLU A N 1
ATOM 768 C CA . GLU A 1 98 ? -6.280 15.271 3.412 1.00 96.44 98 GLU A CA 1
ATOM 769 C C . GLU A 1 98 ? -7.667 15.585 2.825 1.00 96.44 98 GLU A C 1
ATOM 771 O O . GLU A 1 98 ? -8.640 15.693 3.567 1.00 96.44 98 GLU A O 1
ATOM 776 N N . GLU A 1 99 ? -7.795 15.656 1.496 1.00 97.06 99 GLU A N 1
ATOM 777 C CA . GLU A 1 99 ? -9.074 15.920 0.812 1.00 97.06 99 GLU A CA 1
ATOM 778 C C . GLU A 1 99 ? -10.137 14.835 1.046 1.00 97.06 99 GLU A C 1
ATOM 780 O O . GLU A 1 99 ? -11.340 15.110 1.028 1.00 97.06 99 GLU A O 1
ATOM 785 N N . THR A 1 100 ? -9.713 13.584 1.229 1.00 97.50 100 THR A N 1
ATOM 786 C CA . THR A 1 100 ? -10.634 12.473 1.510 1.00 97.50 100 THR A CA 1
ATOM 787 C C . THR A 1 100 ? -10.987 12.360 2.990 1.00 97.50 100 THR A C 1
ATOM 789 O O . THR A 1 100 ? -11.984 11.713 3.311 1.00 97.50 100 THR A O 1
ATOM 792 N N . GLY A 1 101 ? -10.230 13.018 3.876 1.00 97.25 101 GLY A N 1
ATOM 793 C CA . GLY A 1 101 ? -10.364 12.888 5.327 1.00 97.25 101 GLY A CA 1
ATOM 794 C C . GLY A 1 101 ? -9.855 11.546 5.863 1.00 97.25 101 GLY A C 1
ATOM 795 O O . GLY A 1 101 ? -10.225 11.151 6.969 1.00 97.25 101 GLY A O 1
ATOM 796 N N . ALA A 1 102 ? -9.044 10.830 5.080 1.00 97.44 102 ALA A N 1
ATOM 797 C CA . ALA A 1 102 ? -8.499 9.538 5.465 1.00 97.44 102 ALA A CA 1
ATOM 798 C C . ALA A 1 102 ? -7.465 9.695 6.590 1.00 97.44 102 ALA A C 1
ATOM 800 O O . ALA A 1 102 ? -6.642 10.614 6.580 1.00 97.44 102 ALA A O 1
ATOM 801 N N . LYS A 1 103 ? -7.467 8.768 7.551 1.00 96.88 103 LYS A N 1
ATOM 802 C CA . LYS A 1 103 ? -6.404 8.677 8.558 1.00 96.88 103 LYS A CA 1
ATOM 803 C C . LYS A 1 103 ? -5.159 8.063 7.930 1.00 96.88 103 LYS A C 1
ATOM 805 O O . LYS A 1 103 ? -5.260 7.088 7.194 1.00 96.88 103 LYS A O 1
ATOM 810 N N . LEU A 1 104 ? -3.992 8.617 8.232 1.00 96.38 104 LEU A N 1
ATOM 811 C CA . LEU A 1 104 ? -2.714 8.047 7.818 1.00 96.38 104 LEU A CA 1
ATOM 812 C C . LEU A 1 104 ? -2.136 7.224 8.972 1.00 96.38 104 LEU A C 1
ATOM 814 O O . LEU A 1 104 ? -1.891 7.771 10.045 1.00 96.38 104 LEU A O 1
ATOM 818 N N . GLU A 1 105 ? -1.917 5.933 8.740 1.00 95.81 105 GLU A N 1
ATOM 819 C CA . GLU A 1 105 ? -1.280 5.018 9.688 1.00 95.81 105 GLU A CA 1
ATOM 820 C C . GLU A 1 105 ? 0.048 4.495 9.134 1.00 95.81 105 GLU A C 1
ATOM 822 O O . GLU A 1 105 ? 0.237 4.374 7.919 1.00 95.81 105 GLU A O 1
ATOM 827 N N . PHE A 1 106 ? 0.978 4.194 10.039 1.00 95.38 106 PHE A N 1
ATOM 828 C CA . PHE A 1 106 ? 2.299 3.681 9.698 1.00 95.38 106 PHE A CA 1
ATOM 829 C C . PHE A 1 106 ? 2.519 2.329 10.361 1.00 95.38 106 PHE A C 1
ATOM 831 O O . PHE A 1 106 ? 2.334 2.206 11.569 1.00 95.38 106 PHE A O 1
ATOM 838 N N . PHE A 1 107 ? 2.917 1.335 9.571 1.00 94.94 107 PHE A N 1
ATOM 839 C CA . PHE A 1 107 ? 3.240 -0.012 10.040 1.00 94.94 107 PHE A CA 1
ATOM 840 C C . PHE A 1 107 ? 4.734 -0.297 9.905 1.00 94.94 107 PHE A C 1
ATOM 842 O O . PHE A 1 107 ? 5.400 0.216 8.997 1.00 94.94 107 PHE A O 1
ATOM 849 N N . LEU A 1 108 ? 5.242 -1.154 10.790 1.00 91.44 108 LEU A N 1
ATOM 850 C CA . LEU A 1 108 ? 6.624 -1.627 10.776 1.00 91.44 108 LEU A CA 1
ATOM 851 C C . LEU A 1 108 ? 6.936 -2.327 9.446 1.00 91.44 108 LEU A C 1
ATOM 853 O O . LEU A 1 108 ? 6.179 -3.189 8.989 1.00 91.44 108 LEU A O 1
ATOM 857 N N . GLU A 1 109 ? 8.066 -1.964 8.840 1.00 82.19 109 GLU A N 1
ATOM 858 C CA . GLU A 1 109 ? 8.639 -2.669 7.689 1.00 82.19 109 GLU A CA 1
ATOM 859 C C . GLU A 1 109 ? 9.706 -3.671 8.163 1.00 82.19 109 GLU A C 1
ATOM 861 O O . GLU A 1 109 ? 10.366 -3.453 9.180 1.00 82.19 109 GLU A O 1
ATOM 866 N N . TYR A 1 110 ? 9.856 -4.774 7.423 1.00 72.31 110 TYR A N 1
ATOM 867 C CA . TYR A 1 110 ? 10.733 -5.907 7.746 1.00 72.31 110 TYR A CA 1
ATOM 868 C C . TYR A 1 110 ? 11.716 -6.211 6.619 1.00 72.31 110 TYR A C 1
ATOM 870 O O . TYR A 1 110 ? 11.316 -6.079 5.436 1.00 72.31 110 TYR A O 1
#